Protein AF-A0A9N9ETW6-F1 (afdb_monomer_lite)

Radius of gyration: 14.2 Å; chains: 1; bounding box: 37×19×40 Å

Foldseek 3Di:
DDPLQVLLVPPQADQEDADADACLLVCLVSLLSNLLSYQAHAYYHYEYALPDDDPSQLVSLLSNQLSVLSNLVRYAEYEYESEEHQDLQSNVSCLSNLNHPYYYYYSYHHHCSVVVPDPPSVVVSPD

pLDDT: mean 85.02, std 14.1, range [37.16, 98.19]

Structure (mmCIF, N/CA/C/O backbone):
data_AF-A0A9N9ETW6-F1
#
_entry.id   AF-A0A9N9ETW6-F1
#
loop_
_atom_site.group_PDB
_atom_site.id
_atom_site.type_symbol
_atom_site.label_atom_id
_atom_site.label_alt_id
_atom_site.label_comp_id
_atom_site.label_asym_id
_atom_site.label_entity_id
_atom_site.label_seq_id
_atom_site.pdbx_PDB_ins_code
_atom_site.Cartn_x
_atom_site.Cartn_y
_atom_site.Cartn_z
_atom_site.occupancy
_atom_site.B_iso_or_equiv
_atom_site.auth_seq_id
_atom_site.auth_comp_id
_atom_site.auth_asym_id
_atom_site.auth_atom_id
_atom_site.pdbx_PDB_model_num
ATOM 1 N N . MET A 1 1 ? -14.452 8.129 -18.098 1.00 56.50 1 MET A N 1
ATOM 2 C CA . MET A 1 1 ? -14.620 7.905 -16.651 1.00 56.50 1 MET A CA 1
ATOM 3 C C . MET A 1 1 ? -14.314 6.445 -16.387 1.00 56.50 1 MET A C 1
ATOM 5 O O . MET A 1 1 ? -14.976 5.597 -16.979 1.00 56.50 1 MET A O 1
ATOM 9 N N . SER A 1 2 ? -13.249 6.147 -15.647 1.00 80.25 2 SER A N 1
ATOM 10 C CA . SER A 1 2 ? -12.810 4.762 -15.434 1.00 80.25 2 SER A CA 1
ATOM 11 C C . SER A 1 2 ? -13.673 4.075 -14.367 1.00 80.25 2 SER A C 1
ATOM 13 O O . SER A 1 2 ? -14.281 4.732 -13.521 1.00 80.25 2 SER A O 1
ATOM 15 N N . VAL A 1 3 ? -13.731 2.739 -14.375 1.00 85.12 3 VAL A N 1
ATOM 16 C CA . VAL A 1 3 ? -14.406 1.975 -13.307 1.00 85.12 3 VAL A CA 1
ATOM 17 C C . VAL A 1 3 ? -13.834 2.348 -11.932 1.00 85.12 3 VAL A C 1
ATOM 19 O O . VAL A 1 3 ? -14.586 2.500 -10.972 1.00 85.12 3 VAL A O 1
ATOM 22 N N . LEU A 1 4 ? -12.522 2.581 -11.852 1.00 84.56 4 LEU A N 1
ATOM 23 C CA . LEU A 1 4 ? -11.831 2.930 -10.613 1.00 84.56 4 LEU A CA 1
ATOM 24 C C . LEU A 1 4 ? -12.245 4.311 -10.070 1.00 84.56 4 LEU A C 1
ATOM 26 O O . LEU A 1 4 ? -12.435 4.454 -8.864 1.00 84.56 4 LEU A O 1
ATOM 30 N N . GLU A 1 5 ? -12.470 5.299 -10.943 1.00 86.12 5 GLU A N 1
ATOM 31 C CA . GLU A 1 5 ? -12.996 6.623 -10.557 1.00 86.12 5 GLU A CA 1
ATOM 32 C C . GLU A 1 5 ? -14.408 6.550 -9.968 1.00 86.12 5 GLU A C 1
ATOM 34 O O . GLU A 1 5 ? -14.769 7.344 -9.101 1.00 86.12 5 GLU A O 1
ATOM 39 N N . ASN A 1 6 ? -15.235 5.620 -10.444 1.00 90.19 6 ASN A N 1
ATOM 40 C CA . ASN A 1 6 ? -16.570 5.423 -9.885 1.00 90.19 6 ASN A CA 1
ATOM 41 C C . ASN A 1 6 ? -16.496 4.713 -8.532 1.00 90.19 6 ASN A C 1
ATOM 43 O O . ASN A 1 6 ? -17.176 5.114 -7.585 1.00 90.19 6 ASN A O 1
ATOM 47 N N . LEU A 1 7 ? -15.633 3.700 -8.417 1.00 90.06 7 LEU A N 1
ATOM 48 C CA . LEU A 1 7 ? -15.411 2.998 -7.156 1.00 90.06 7 LEU A CA 1
ATOM 49 C C . LEU A 1 7 ? -14.892 3.945 -6.070 1.00 90.06 7 LEU A C 1
ATOM 51 O O . LEU A 1 7 ? -15.394 3.890 -4.951 1.00 90.06 7 LEU A O 1
ATOM 55 N N . SER A 1 8 ? -13.974 4.864 -6.387 1.00 89.44 8 SER A N 1
ATOM 56 C CA . SER A 1 8 ? -13.441 5.811 -5.396 1.00 89.44 8 SER A CA 1
ATOM 57 C C . SER A 1 8 ? -14.500 6.754 -4.817 1.00 89.44 8 SER A C 1
ATOM 59 O O . SER A 1 8 ? -14.371 7.190 -3.674 1.00 89.44 8 SER A O 1
ATOM 61 N N . LYS A 1 9 ? -15.572 7.041 -5.565 1.00 89.69 9 LYS A N 1
ATOM 62 C CA . LYS A 1 9 ? -16.687 7.894 -5.120 1.00 89.69 9 LYS A CA 1
ATOM 63 C C . LYS A 1 9 ? -17.738 7.125 -4.318 1.00 89.69 9 LYS A C 1
ATOM 65 O O . LYS A 1 9 ? -18.311 7.666 -3.369 1.00 89.69 9 LYS A O 1
ATOM 70 N N . LEU A 1 10 ? -18.021 5.885 -4.717 1.00 92.25 10 LEU A N 1
ATOM 71 C CA . LEU A 1 10 ? -19.122 5.083 -4.174 1.00 92.25 10 LEU A CA 1
ATOM 72 C C . LEU A 1 10 ? -18.696 4.231 -2.974 1.00 92.25 10 LEU A C 1
ATOM 74 O O . LEU A 1 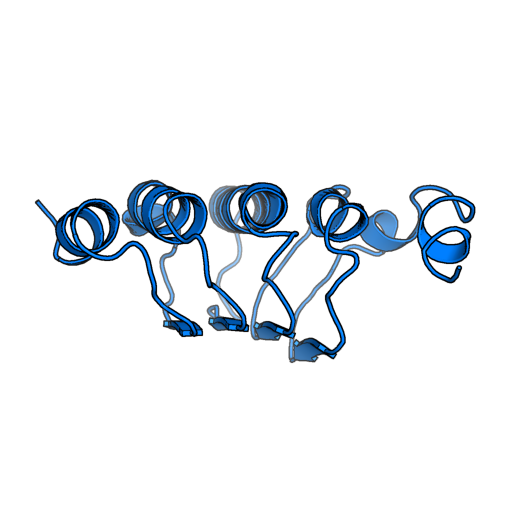10 ? -19.445 4.083 -2.006 1.00 92.25 10 LEU A O 1
ATOM 78 N N . CYS A 1 11 ? -17.492 3.668 -3.020 1.00 93.25 11 CYS A N 1
ATOM 79 C CA . CYS A 1 11 ? -16.997 2.749 -2.011 1.00 93.25 11 CYS A CA 1
ATOM 80 C C . CYS A 1 11 ? -16.256 3.523 -0.916 1.00 93.25 11 CYS A C 1
ATOM 82 O O . CYS A 1 11 ? -15.214 4.110 -1.174 1.00 93.25 11 CYS A O 1
ATOM 84 N N . LYS A 1 12 ? -16.780 3.503 0.316 1.00 93.44 12 LYS A N 1
ATOM 85 C CA . LYS A 1 12 ? -16.181 4.200 1.480 1.00 93.44 12 LYS A CA 1
ATOM 86 C C . LYS A 1 12 ? -15.844 3.284 2.662 1.00 93.44 12 LYS A C 1
ATOM 88 O O . LYS A 1 12 ? -15.420 3.747 3.716 1.00 93.44 12 LYS A O 1
ATOM 93 N N . LYS A 1 13 ? -16.147 1.989 2.534 1.00 95.44 13 LYS A N 1
ATOM 94 C CA . LYS A 1 13 ? -16.104 0.990 3.619 1.00 95.44 13 LYS A CA 1
ATOM 95 C C . LYS A 1 13 ? -15.430 -0.316 3.186 1.00 95.44 13 LYS A C 1
ATOM 97 O O . LYS A 1 13 ? -15.724 -1.366 3.758 1.00 95.44 13 LYS A O 1
ATOM 102 N N . LEU A 1 14 ? -14.589 -0.278 2.154 1.00 96.25 14 LEU A N 1
ATOM 103 C CA . LEU A 1 14 ? -13.833 -1.454 1.737 1.00 96.25 14 LEU A CA 1
ATOM 104 C C . LEU A 1 14 ? -12.874 -1.855 2.856 1.00 96.25 14 LEU A C 1
ATOM 106 O O . LEU A 1 14 ? -12.210 -1.002 3.439 1.00 96.25 14 LEU A O 1
ATOM 110 N N . ARG A 1 15 ? -12.818 -3.158 3.147 1.00 97.56 15 ARG A N 1
ATOM 111 C CA . ARG A 1 15 ? -11.856 -3.735 4.098 1.00 97.56 15 ARG A CA 1
ATOM 112 C C . ARG A 1 15 ? -10.549 -4.140 3.443 1.00 97.56 15 ARG A C 1
ATOM 114 O O . ARG A 1 15 ? -9.508 -4.080 4.084 1.00 97.56 15 ARG A O 1
ATOM 121 N N . THR A 1 16 ? -10.612 -4.539 2.181 1.00 97.50 16 THR A N 1
ATOM 122 C CA . THR A 1 16 ? -9.455 -4.986 1.417 1.00 97.50 16 THR A CA 1
ATOM 123 C C . THR A 1 16 ? -9.456 -4.278 0.080 1.00 97.50 16 THR A C 1
ATOM 125 O O . THR A 1 16 ? -10.464 -4.293 -0.627 1.00 97.50 16 THR A O 1
ATOM 128 N N . ILE A 1 17 ? -8.320 -3.683 -0.259 1.00 95.56 17 ILE A N 1
ATOM 129 C CA . ILE A 1 17 ? -8.014 -3.210 -1.600 1.00 95.56 17 ILE A CA 1
ATOM 130 C C . ILE A 1 17 ? -6.795 -3.995 -2.058 1.00 95.56 17 ILE A C 1
ATOM 132 O O . ILE A 1 17 ? -5.736 -3.943 -1.435 1.00 95.56 17 ILE A O 1
ATOM 136 N N . GLN A 1 18 ? -6.971 -4.737 -3.144 1.00 94.12 18 GLN A N 1
ATOM 137 C CA . GLN A 1 18 ? -5.895 -5.443 -3.811 1.00 94.12 18 GLN A CA 1
ATOM 138 C C . GLN A 1 18 ? -5.798 -4.933 -5.235 1.00 94.12 18 GLN A C 1
ATOM 140 O O . GLN A 1 18 ? -6.795 -4.889 -5.956 1.00 94.12 18 GLN A O 1
ATOM 145 N N . ILE A 1 19 ? -4.589 -4.559 -5.625 1.00 86.94 19 ILE A N 1
ATOM 146 C CA . ILE A 1 19 ? -4.322 -3.978 -6.929 1.00 86.94 19 ILE A CA 1
ATOM 147 C C . ILE A 1 19 ? -3.185 -4.771 -7.543 1.00 86.94 19 ILE A C 1
ATOM 149 O O . ILE A 1 19 ? -2.155 -4.992 -6.912 1.00 86.94 19 ILE A O 1
ATOM 153 N N . ARG A 1 20 ? -3.425 -5.247 -8.762 1.00 87.12 20 ARG A N 1
ATOM 154 C CA . ARG A 1 20 ? -2.444 -5.947 -9.581 1.00 87.12 20 ARG A CA 1
ATOM 155 C C . ARG A 1 20 ? -2.386 -5.250 -10.922 1.00 87.12 20 ARG A C 1
ATOM 157 O O . ARG A 1 20 ? -3.439 -5.059 -11.534 1.00 87.12 20 ARG A O 1
ATOM 164 N N . GLY A 1 21 ? -1.200 -4.881 -11.372 1.00 74.69 21 GLY A N 1
ATOM 165 C CA . GLY A 1 21 ? -1.060 -4.359 -12.718 1.00 74.69 21 GLY A CA 1
ATOM 166 C C . GLY A 1 21 ? 0.275 -3.701 -12.995 1.00 74.69 21 GLY A C 1
ATOM 167 O O . GLY A 1 21 ? 1.033 -3.343 -12.099 1.00 74.69 21 GLY A O 1
ATOM 168 N N . ASP A 1 22 ? 0.501 -3.509 -14.286 1.00 68.94 22 ASP A N 1
ATOM 169 C CA . ASP A 1 22 ? 1.822 -3.194 -14.822 1.00 68.94 22 ASP A CA 1
ATOM 170 C C . ASP A 1 22 ? 2.004 -1.689 -15.072 1.00 68.94 22 ASP A C 1
ATOM 172 O O . ASP A 1 22 ? 3.110 -1.227 -15.337 1.00 68.94 22 ASP A O 1
ATOM 176 N N . ASN A 1 23 ? 0.913 -0.917 -15.010 1.00 74.00 23 ASN A N 1
ATOM 177 C CA . ASN A 1 23 ? 0.885 0.510 -15.323 1.00 74.00 23 ASN A CA 1
ATOM 178 C C . ASN A 1 23 ? 0.082 1.287 -14.272 1.00 74.00 23 ASN A C 1
ATOM 180 O O . ASN A 1 23 ? -1.071 1.668 -14.493 1.00 74.00 23 ASN A O 1
ATOM 184 N N . PHE A 1 24 ? 0.697 1.509 -13.109 1.00 82.56 24 PHE A N 1
ATOM 185 C CA . PHE A 1 24 ? 0.087 2.308 -12.049 1.00 82.56 24 PHE A CA 1
ATOM 186 C C . PHE A 1 24 ? -0.073 3.783 -12.430 1.00 82.56 24 PHE A C 1
ATOM 188 O O . PHE A 1 24 ? -0.993 4.422 -11.926 1.00 82.56 24 PHE A O 1
ATOM 195 N N . ASP A 1 25 ? 0.754 4.318 -13.335 1.00 82.94 25 ASP A N 1
ATOM 196 C CA . ASP A 1 25 ? 0.717 5.735 -13.725 1.00 82.94 25 ASP A CA 1
ATOM 197 C C . ASP A 1 25 ? -0.668 6.128 -14.261 1.00 82.94 25 ASP A C 1
ATOM 199 O O . ASP A 1 25 ? -1.235 7.149 -13.873 1.00 82.94 25 ASP A O 1
ATOM 203 N N . ALA A 1 26 ? -1.272 5.266 -15.087 1.00 82.25 26 ALA A N 1
ATOM 204 C CA . ALA A 1 26 ? -2.593 5.505 -15.667 1.00 82.25 26 ALA A CA 1
ATOM 205 C C . ALA A 1 26 ? -3.738 5.518 -14.635 1.00 82.25 26 ALA A C 1
ATOM 207 O O . ALA A 1 26 ? -4.806 6.071 -14.900 1.00 82.25 26 ALA A O 1
ATOM 208 N N . ILE A 1 27 ? -3.542 4.894 -13.470 1.00 84.38 27 ILE A N 1
ATOM 209 C CA . ILE A 1 27 ? -4.585 4.708 -12.451 1.00 84.38 27 ILE A CA 1
ATOM 210 C C . ILE A 1 27 ? -4.269 5.390 -11.118 1.00 84.38 27 ILE A C 1
ATOM 212 O O . ILE A 1 27 ? -5.119 5.386 -10.226 1.00 84.38 27 ILE A O 1
ATOM 216 N N . GLN A 1 28 ? -3.105 6.028 -10.992 1.00 88.38 28 GLN A N 1
ATOM 217 C CA . GLN A 1 28 ? -2.575 6.616 -9.762 1.00 88.38 28 GLN A CA 1
ATOM 218 C C . GLN A 1 28 ? -3.604 7.478 -9.022 1.00 88.38 28 GLN A C 1
ATOM 220 O O . GLN A 1 28 ? -3.928 7.203 -7.871 1.00 88.38 28 GLN A O 1
ATOM 225 N N . GLN A 1 29 ? -4.164 8.495 -9.683 1.00 90.69 29 GLN A N 1
ATOM 226 C CA . GLN A 1 29 ? -5.100 9.434 -9.046 1.00 90.69 29 GLN A CA 1
ATOM 227 C C . GLN A 1 29 ? -6.385 8.751 -8.571 1.00 90.69 29 GLN A C 1
ATOM 229 O O . GLN A 1 29 ? -6.916 9.046 -7.498 1.00 90.69 29 GLN A O 1
ATOM 234 N N . SER A 1 30 ? -6.871 7.794 -9.360 1.00 90.44 30 SER A N 1
ATOM 235 C CA . SER A 1 30 ? -8.060 7.018 -9.019 1.00 90.44 30 SER A CA 1
ATOM 236 C C . SER A 1 30 ? -7.797 6.070 -7.847 1.00 90.44 30 SER A C 1
ATOM 238 O O . SER A 1 30 ? -8.655 5.928 -6.979 1.00 90.44 30 SER A O 1
ATOM 240 N N . MET A 1 31 ? -6.607 5.466 -7.789 1.00 90.44 31 MET A N 1
ATOM 241 C CA . MET A 1 31 ? -6.169 4.617 -6.680 1.00 90.44 31 MET A CA 1
ATOM 242 C C . MET A 1 31 ? -5.998 5.400 -5.384 1.00 90.44 31 MET A C 1
ATOM 244 O O . MET A 1 31 ? -6.536 4.985 -4.362 1.00 90.44 31 MET A O 1
ATOM 248 N N . ILE A 1 32 ? -5.299 6.535 -5.436 1.00 93.44 32 ILE A N 1
ATOM 249 C CA . ILE A 1 32 ? -5.118 7.437 -4.293 1.00 93.44 32 ILE A CA 1
ATOM 250 C C . ILE A 1 32 ? -6.487 7.838 -3.745 1.00 93.44 32 ILE A C 1
ATOM 252 O O . ILE A 1 32 ? -6.768 7.630 -2.568 1.00 93.44 32 ILE A O 1
ATOM 256 N N . SER A 1 33 ? -7.387 8.297 -4.620 1.00 94.06 33 SER A N 1
ATOM 257 C CA . SER A 1 33 ? -8.753 8.664 -4.228 1.00 94.06 33 SER A CA 1
ATOM 258 C C . SER A 1 33 ? -9.515 7.490 -3.607 1.00 94.06 33 SER A C 1
ATOM 260 O O . SER A 1 33 ? -10.252 7.669 -2.638 1.00 94.06 33 SER A O 1
ATOM 262 N N . LEU A 1 34 ? -9.362 6.281 -4.160 1.00 94.25 34 LEU A N 1
ATOM 263 C CA . LEU A 1 34 ? -10.009 5.089 -3.624 1.00 94.25 34 LEU A CA 1
ATOM 264 C C . LEU A 1 34 ? -9.488 4.768 -2.223 1.00 94.25 34 LEU A C 1
ATOM 266 O O . LEU A 1 34 ? -10.310 4.546 -1.345 1.00 94.25 34 LEU A O 1
ATOM 270 N N . ILE A 1 35 ? -8.174 4.763 -1.994 1.00 95.12 35 ILE A N 1
ATOM 271 C CA . ILE A 1 35 ? -7.581 4.467 -0.680 1.00 95.12 35 ILE A CA 1
ATOM 272 C C . ILE A 1 35 ? -7.988 5.539 0.336 1.00 95.12 35 ILE A C 1
ATOM 274 O O . ILE A 1 35 ? -8.553 5.198 1.373 1.00 95.12 35 ILE A O 1
ATOM 278 N N . HIS A 1 36 ? -7.793 6.816 -0.002 1.00 94.38 36 HIS A N 1
ATOM 279 C CA . HIS A 1 36 ? -8.092 7.965 0.857 1.00 94.38 36 HIS A CA 1
ATOM 280 C C . HIS A 1 36 ? -9.536 7.961 1.383 1.00 94.38 36 HIS A C 1
ATOM 282 O O . HIS A 1 36 ? -9.795 8.260 2.545 1.00 94.38 36 HIS A O 1
ATOM 288 N N . ASN A 1 37 ? -10.502 7.573 0.546 1.00 94.50 37 ASN A N 1
ATOM 289 C CA . ASN A 1 37 ? -11.919 7.600 0.912 1.00 94.50 37 ASN A CA 1
ATOM 290 C C . ASN A 1 37 ? -12.372 6.430 1.807 1.00 94.50 37 ASN A C 1
ATOM 292 O O . ASN A 1 37 ? -13.565 6.337 2.126 1.00 94.50 37 ASN A O 1
ATOM 296 N N . GLN A 1 38 ? -11.478 5.518 2.207 1.00 94.88 38 GLN A N 1
ATOM 297 C CA . GLN A 1 38 ? -11.847 4.385 3.054 1.00 94.88 38 GLN A CA 1
ATOM 298 C C . GLN A 1 38 ? -11.728 4.710 4.542 1.00 94.88 38 GLN A C 1
ATOM 300 O O . GLN A 1 38 ? -10.676 5.082 5.037 1.00 94.88 38 GLN A O 1
ATOM 305 N N . ASN A 1 39 ? -12.787 4.440 5.307 1.00 92.50 39 ASN A N 1
ATOM 306 C CA . ASN A 1 39 ? -12.751 4.568 6.771 1.00 92.50 39 ASN A CA 1
ATOM 307 C C . ASN A 1 39 ? -12.536 3.239 7.517 1.00 92.50 39 ASN A C 1
ATOM 309 O O . ASN A 1 39 ? -12.483 3.229 8.746 1.00 92.50 39 ASN A O 1
ATOM 313 N N . ARG A 1 40 ? -12.469 2.118 6.788 1.00 95.69 40 ARG A N 1
ATOM 314 C CA . ARG A 1 40 ? -12.415 0.746 7.324 1.00 95.69 40 ARG A CA 1
ATOM 315 C C . ARG A 1 40 ? -11.406 -0.139 6.588 1.00 95.69 40 ARG A C 1
ATOM 317 O O . ARG A 1 40 ? -11.539 -1.360 6.640 1.00 95.69 40 ARG A O 1
ATOM 324 N N . LEU A 1 41 ? -10.449 0.455 5.877 1.00 97.50 41 LEU A N 1
ATOM 325 C CA . LEU A 1 41 ? -9.468 -0.311 5.118 1.00 97.50 41 LEU A CA 1
ATOM 326 C C . LEU A 1 41 ? -8.512 -1.010 6.079 1.00 97.50 41 LEU A C 1
ATOM 328 O O . LEU A 1 41 ? -7.767 -0.346 6.788 1.00 97.50 41 LEU A O 1
ATOM 332 N N . GLU A 1 42 ? -8.549 -2.338 6.095 1.00 98.19 42 GLU A N 1
ATOM 333 C CA . GLU A 1 42 ? -7.706 -3.180 6.945 1.00 98.19 42 GLU A CA 1
ATOM 334 C C . GLU A 1 42 ? -6.522 -3.757 6.166 1.00 98.19 42 GLU A C 1
ATOM 336 O O . GLU A 1 42 ? -5.448 -3.926 6.736 1.00 98.19 42 GLU A O 1
ATOM 341 N N . ASN A 1 43 ? -6.700 -4.035 4.871 1.00 98.12 43 ASN A N 1
ATOM 342 C CA . ASN A 1 43 ? -5.694 -4.681 4.035 1.00 98.12 43 ASN A CA 1
ATOM 343 C C . ASN A 1 43 ? -5.471 -3.881 2.750 1.00 98.12 43 ASN A C 1
ATOM 345 O O . ASN A 1 43 ? -6.396 -3.728 1.946 1.00 98.12 43 ASN A O 1
ATOM 349 N N . LEU A 1 44 ? -4.238 -3.428 2.536 1.00 96.62 44 LEU A N 1
ATOM 350 C CA . LEU A 1 44 ? -3.787 -2.880 1.262 1.00 96.62 44 LEU A CA 1
ATOM 351 C C . LEU A 1 44 ? -2.730 -3.807 0.671 1.00 96.62 44 LEU A C 1
ATOM 353 O O . LEU A 1 44 ? -1.734 -4.118 1.322 1.00 96.62 44 LEU A O 1
ATOM 357 N N . ILE A 1 45 ? -2.972 -4.261 -0.554 1.00 95.81 45 ILE A N 1
ATOM 358 C CA . ILE A 1 45 ? -2.086 -5.185 -1.253 1.00 95.81 45 ILE A CA 1
ATOM 359 C C . ILE A 1 45 ? -1.793 -4.632 -2.646 1.00 95.81 45 ILE A C 1
ATOM 361 O O . ILE A 1 45 ? -2.718 -4.403 -3.429 1.00 95.81 45 ILE A O 1
ATOM 365 N N . ILE A 1 46 ? -0.516 -4.422 -2.952 1.00 92.31 46 ILE A N 1
ATOM 366 C CA . ILE A 1 46 ? -0.047 -3.850 -4.215 1.00 92.31 46 ILE A CA 1
ATOM 367 C C . ILE A 1 46 ? 0.921 -4.842 -4.857 1.00 92.31 46 ILE A C 1
ATOM 369 O O . ILE A 1 46 ? 2.017 -5.055 -4.347 1.00 92.31 46 ILE A O 1
ATOM 373 N N . PHE A 1 47 ? 0.511 -5.432 -5.978 1.00 91.69 47 PHE A N 1
ATOM 374 C CA . PHE A 1 47 ? 1.376 -6.241 -6.835 1.00 91.69 47 PHE A CA 1
ATOM 375 C C . PHE A 1 47 ? 1.720 -5.435 -8.078 1.00 91.69 47 PHE A C 1
ATOM 377 O O . PHE A 1 47 ? 0.836 -5.141 -8.892 1.00 91.69 47 PHE A O 1
ATOM 384 N N . GLY A 1 48 ? 2.985 -5.058 -8.188 1.00 87.38 48 GLY A N 1
ATOM 385 C CA . GLY A 1 48 ? 3.509 -4.389 -9.360 1.00 87.38 48 GLY A CA 1
ATOM 386 C C . GLY A 1 48 ? 3.930 -5.350 -10.456 1.00 87.38 48 GLY A C 1
ATOM 387 O O . GLY A 1 48 ? 3.544 -6.518 -10.492 1.00 87.38 48 GLY A O 1
ATOM 388 N N . ASN A 1 49 ? 4.743 -4.817 -11.359 1.00 81.19 49 ASN A N 1
ATOM 389 C CA . ASN A 1 49 ? 5.437 -5.591 -12.367 1.00 81.19 49 ASN A CA 1
ATOM 390 C C . ASN A 1 49 ? 6.934 -5.492 -12.066 1.00 81.19 49 ASN A C 1
ATOM 392 O O . ASN A 1 49 ? 7.527 -4.426 -12.228 1.00 81.19 49 ASN A O 1
ATOM 396 N N . GLY A 1 50 ? 7.545 -6.609 -11.668 1.00 68.75 50 GLY A N 1
ATOM 397 C CA . GLY A 1 50 ? 8.958 -6.712 -11.280 1.00 68.75 50 GLY A CA 1
ATOM 398 C C . GLY A 1 50 ? 9.958 -6.429 -12.410 1.00 68.75 50 GLY A C 1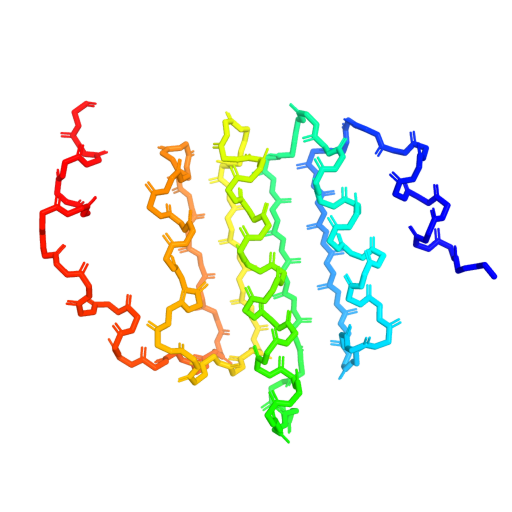
ATOM 399 O O . GLY A 1 50 ? 11.158 -6.619 -12.233 1.00 68.75 50 GLY A O 1
ATOM 400 N N . VAL A 1 51 ? 9.481 -5.984 -13.574 1.00 68.56 51 VAL A N 1
ATOM 401 C CA . VAL A 1 51 ? 10.279 -5.549 -14.728 1.00 68.56 51 VAL A CA 1
ATOM 402 C C . VAL A 1 51 ? 10.052 -4.061 -15.051 1.00 68.56 51 VAL A C 1
ATOM 404 O O . VAL A 1 51 ? 10.787 -3.480 -15.849 1.00 68.56 51 VAL A O 1
ATOM 407 N N . ALA A 1 52 ? 9.058 -3.408 -14.438 1.00 67.69 52 ALA A N 1
ATOM 408 C CA . ALA A 1 52 ? 8.776 -1.994 -14.657 1.00 67.69 52 ALA A CA 1
ATOM 409 C C . ALA A 1 52 ? 9.857 -1.124 -13.995 1.00 67.69 52 ALA A C 1
ATOM 411 O O . ALA A 1 52 ? 9.977 -1.062 -12.773 1.00 67.69 52 ALA A O 1
ATOM 412 N N . ILE A 1 53 ? 10.657 -0.444 -14.821 1.00 63.12 53 ILE A N 1
ATOM 413 C CA . ILE A 1 53 ? 11.770 0.403 -14.380 1.00 63.12 53 ILE A CA 1
ATOM 414 C C . ILE A 1 53 ? 11.591 1.800 -14.984 1.00 63.12 53 ILE A C 1
ATOM 416 O O . ILE A 1 53 ? 11.601 1.966 -16.200 1.00 63.12 53 ILE A O 1
ATOM 420 N N . GLY A 1 54 ? 11.464 2.827 -14.139 1.00 68.75 54 GLY A N 1
ATOM 421 C CA . GLY A 1 54 ? 11.393 4.226 -14.583 1.00 68.75 54 GLY A CA 1
ATOM 422 C C . GLY A 1 54 ? 11.080 5.191 -13.440 1.00 68.75 54 GLY A C 1
ATOM 423 O O . GLY A 1 54 ? 10.481 4.791 -12.452 1.00 68.75 54 GLY A O 1
ATOM 424 N N . SER A 1 55 ? 11.494 6.457 -13.550 1.00 64.81 55 SER A N 1
ATOM 425 C CA . SER A 1 55 ? 11.279 7.469 -12.497 1.00 64.81 55 SER A CA 1
ATOM 426 C C . SER A 1 55 ? 9.799 7.733 -12.201 1.00 64.81 55 SER A C 1
ATOM 428 O O . SER A 1 55 ? 9.445 8.045 -11.066 1.00 64.81 55 SER A O 1
ATOM 430 N N . ASN A 1 56 ? 8.935 7.594 -13.209 1.00 80.38 56 ASN A N 1
ATOM 431 C CA . ASN A 1 56 ? 7.494 7.793 -13.056 1.00 80.38 56 ASN A CA 1
ATOM 432 C C . ASN A 1 56 ? 6.863 6.676 -12.221 1.00 80.38 56 ASN A C 1
ATOM 434 O O . ASN A 1 56 ? 6.116 6.975 -11.298 1.00 80.38 56 ASN A O 1
ATOM 438 N N . TYR A 1 57 ? 7.255 5.422 -12.468 1.00 83.12 57 TYR A N 1
ATOM 439 C CA . TYR A 1 57 ? 6.783 4.267 -11.706 1.00 83.12 57 TYR A CA 1
ATOM 440 C C . TYR A 1 57 ? 7.110 4.404 -10.213 1.00 83.12 57 TYR A C 1
ATOM 442 O O . TYR A 1 57 ? 6.215 4.314 -9.375 1.00 83.12 57 TYR A O 1
ATOM 450 N N . ASP A 1 58 ? 8.368 4.707 -9.880 1.00 82.06 58 ASP A N 1
ATOM 451 C CA . ASP A 1 58 ? 8.802 4.924 -8.495 1.00 82.06 58 ASP A CA 1
ATOM 452 C C . ASP A 1 58 ? 8.013 6.052 -7.821 1.00 82.06 58 ASP A C 1
ATOM 454 O O . ASP A 1 58 ? 7.509 5.882 -6.713 1.00 82.06 58 ASP A O 1
ATOM 458 N N . THR A 1 59 ? 7.852 7.183 -8.516 1.00 86.44 59 THR A N 1
ATOM 459 C CA . THR A 1 59 ? 7.073 8.327 -8.016 1.00 86.44 59 THR A CA 1
ATOM 460 C C . THR A 1 59 ? 5.614 7.940 -7.777 1.00 86.44 59 THR A C 1
ATOM 462 O O . THR A 1 59 ? 5.007 8.325 -6.776 1.00 86.44 59 THR A O 1
ATOM 465 N N . THR A 1 60 ? 5.034 7.156 -8.683 1.00 88.31 60 THR A N 1
ATOM 466 C CA . THR A 1 60 ? 3.661 6.678 -8.571 1.00 88.31 60 THR A CA 1
ATOM 467 C C . THR A 1 60 ? 3.475 5.800 -7.347 1.00 88.31 60 THR A C 1
ATOM 469 O O . THR A 1 60 ? 2.545 6.035 -6.573 1.00 88.31 60 THR A O 1
ATOM 472 N N . ILE A 1 61 ? 4.379 4.847 -7.129 1.00 88.12 61 ILE A N 1
ATOM 473 C CA . ILE A 1 61 ? 4.374 3.990 -5.945 1.00 88.12 61 ILE A CA 1
ATOM 474 C C . ILE A 1 61 ? 4.539 4.817 -4.670 1.00 88.12 61 ILE A C 1
ATOM 476 O O . ILE A 1 61 ? 3.723 4.666 -3.762 1.00 88.12 61 ILE A O 1
ATOM 480 N N . SER A 1 62 ? 5.516 5.729 -4.608 1.00 88.62 62 SER A N 1
ATOM 481 C CA . SER A 1 62 ? 5.698 6.625 -3.457 1.00 88.62 62 SER A CA 1
ATOM 482 C C . SER A 1 62 ? 4.427 7.411 -3.134 1.00 88.62 62 SER A C 1
ATOM 484 O O . SER A 1 62 ? 4.042 7.507 -1.972 1.00 88.62 62 SER A O 1
ATOM 486 N N . ASN A 1 63 ? 3.726 7.929 -4.145 1.00 90.88 63 ASN A N 1
ATOM 487 C CA . ASN A 1 63 ? 2.479 8.674 -3.946 1.00 90.88 63 ASN A CA 1
ATOM 488 C C . ASN A 1 63 ? 1.315 7.785 -3.479 1.00 90.88 63 ASN A C 1
ATOM 490 O O . ASN A 1 63 ? 0.475 8.213 -2.688 1.00 90.88 63 ASN A O 1
ATOM 494 N N . ILE A 1 64 ? 1.246 6.537 -3.947 1.00 90.69 64 ILE A N 1
ATOM 495 C CA . ILE A 1 64 ? 0.262 5.571 -3.442 1.00 90.69 64 ILE A CA 1
ATOM 496 C C . ILE A 1 64 ? 0.562 5.252 -1.974 1.00 90.69 64 ILE A C 1
ATOM 498 O O . ILE A 1 64 ? -0.348 5.233 -1.145 1.00 90.69 64 ILE A O 1
ATOM 502 N N . LEU A 1 65 ? 1.835 5.044 -1.636 1.00 91.06 65 LEU A N 1
ATOM 503 C CA . LEU A 1 65 ? 2.255 4.724 -0.278 1.00 91.06 65 LEU A CA 1
ATOM 504 C C . LEU A 1 65 ? 2.129 5.901 0.675 1.00 91.06 65 LEU A C 1
ATOM 506 O O . LEU A 1 65 ? 1.755 5.690 1.820 1.00 91.06 65 LEU A O 1
ATOM 510 N N . SER A 1 66 ? 2.340 7.137 0.232 1.00 91.44 66 SER A N 1
ATOM 511 C CA . SER A 1 66 ? 2.116 8.302 1.090 1.00 91.44 66 SER A CA 1
ATOM 512 C C . SER A 1 66 ? 0.654 8.420 1.535 1.00 91.44 66 SER A C 1
ATOM 514 O O . SER A 1 66 ? 0.389 8.845 2.656 1.00 91.44 66 SER A O 1
ATOM 516 N N . THR A 1 6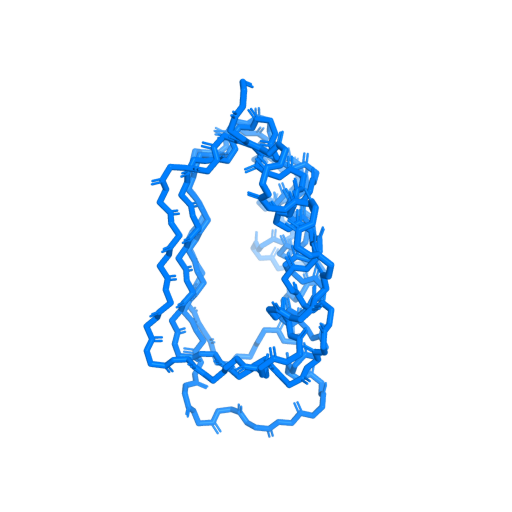7 ? -0.289 7.940 0.716 1.00 93.12 67 THR A N 1
ATOM 517 C CA . THR A 1 67 ? -1.734 7.951 1.006 1.00 93.12 67 THR A CA 1
ATOM 518 C C . THR A 1 67 ? -2.118 6.989 2.141 1.00 93.12 67 THR A C 1
ATOM 520 O O . THR A 1 67 ? -3.174 7.140 2.753 1.00 93.12 67 THR A O 1
ATOM 523 N N . VAL A 1 68 ? -1.274 6.010 2.498 1.00 93.38 68 VAL A N 1
ATOM 524 C CA . VAL A 1 68 ? -1.599 5.060 3.583 1.00 93.38 68 VAL A CA 1
ATOM 525 C C . VAL A 1 68 ? -1.741 5.738 4.946 1.00 93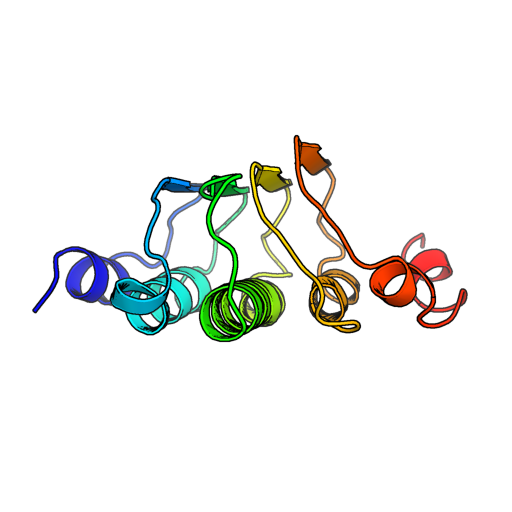.38 68 VAL A C 1
ATOM 527 O O . VAL A 1 68 ? -2.453 5.224 5.806 1.00 93.38 68 VAL A O 1
ATOM 530 N N . GLN A 1 69 ? -1.128 6.913 5.132 1.00 93.19 69 GLN A N 1
ATOM 531 C CA . GLN A 1 69 ? -1.285 7.702 6.354 1.00 93.19 69 GLN A CA 1
ATOM 532 C C . GLN A 1 69 ? -2.749 8.112 6.595 1.00 93.19 69 GLN A C 1
ATOM 534 O O . GLN A 1 69 ? -3.176 8.197 7.743 1.00 93.19 69 GLN A O 1
ATOM 539 N N . ASP A 1 70 ? -3.536 8.292 5.529 1.00 93.56 70 ASP A N 1
ATOM 540 C CA . ASP A 1 70 ? -4.938 8.724 5.606 1.00 93.56 70 ASP A CA 1
ATOM 541 C C . ASP A 1 70 ? -5.857 7.606 6.125 1.00 93.56 70 ASP A C 1
ATOM 543 O O . ASP A 1 70 ? -6.956 7.853 6.619 1.00 93.56 70 ASP A O 1
ATOM 547 N N . VAL A 1 71 ? -5.387 6.360 6.035 1.00 95.31 71 VAL A N 1
ATOM 548 C CA . VAL A 1 71 ? -6.077 5.145 6.493 1.00 95.31 71 VAL A CA 1
ATOM 549 C C . VAL A 1 71 ? -5.333 4.449 7.634 1.00 95.31 71 VAL A C 1
ATOM 551 O O . VAL A 1 71 ? -5.662 3.320 8.006 1.00 95.31 71 VAL A O 1
ATOM 554 N N . ALA A 1 72 ? -4.339 5.122 8.220 1.00 93.31 72 ALA A N 1
ATOM 555 C CA . ALA A 1 72 ? -3.464 4.586 9.258 1.00 93.31 72 ALA A CA 1
ATOM 556 C C . ALA A 1 72 ? -4.226 4.052 10.480 1.00 93.31 72 ALA A C 1
ATOM 558 O O . ALA A 1 72 ? -3.800 3.085 11.114 1.00 93.31 72 ALA A O 1
ATOM 559 N N . HIS A 1 73 ? -5.373 4.656 10.805 1.00 94.38 73 HIS A N 1
ATOM 560 C CA . HIS A 1 73 ? -6.215 4.253 11.932 1.00 94.38 73 HIS A CA 1
ATOM 561 C C . HIS A 1 73 ? -6.894 2.896 11.726 1.00 94.38 73 HIS A C 1
ATOM 563 O O . HIS A 1 73 ? -7.272 2.266 12.711 1.00 94.38 73 HIS A O 1
ATOM 569 N N . SER A 1 74 ? -7.075 2.428 10.488 1.00 96.25 74 SER A N 1
ATOM 570 C CA . SER A 1 74 ? -7.731 1.143 10.205 1.00 96.25 74 SER A CA 1
ATOM 571 C C . SER A 1 74 ? -6.804 0.097 9.595 1.00 96.25 74 SER A C 1
ATOM 573 O O . SER A 1 74 ? -7.123 -1.091 9.675 1.00 96.25 74 SER A O 1
ATOM 575 N N . LEU A 1 75 ? -5.681 0.510 9.004 1.00 97.31 75 LEU A N 1
ATOM 576 C CA . LEU A 1 75 ? -4.789 -0.376 8.264 1.00 97.31 75 LEU A CA 1
ATOM 577 C C . LEU A 1 75 ? -4.069 -1.361 9.198 1.00 97.31 75 LEU A C 1
ATOM 579 O O . LEU A 1 75 ? -3.364 -0.962 10.120 1.00 97.31 75 LEU A O 1
ATOM 583 N N . LYS A 1 76 ? -4.238 -2.660 8.931 1.00 97.69 76 LYS A N 1
ATOM 584 C CA . LYS A 1 76 ? -3.656 -3.775 9.699 1.00 97.69 76 LYS A CA 1
ATOM 585 C C . LYS A 1 76 ? -2.599 -4.541 8.917 1.00 97.69 76 LYS A C 1
ATOM 587 O O . LYS A 1 76 ? -1.663 -5.067 9.520 1.00 97.69 76 LYS A O 1
ATOM 592 N N . LYS A 1 77 ? -2.762 -4.630 7.597 1.00 97.81 77 LYS A N 1
ATOM 593 C CA . LYS A 1 77 ? -1.861 -5.338 6.692 1.00 97.81 77 LYS A CA 1
ATOM 594 C C . LYS A 1 77 ? -1.498 -4.454 5.505 1.00 97.81 77 LYS A C 1
ATOM 596 O O . LYS A 1 77 ? -2.387 -3.960 4.809 1.00 97.81 77 LYS A O 1
ATOM 601 N N . LEU A 1 78 ? -0.198 -4.341 5.250 1.00 96.31 78 LEU A N 1
ATOM 602 C CA . LEU A 1 78 ? 0.353 -3.828 4.003 1.00 96.31 78 LEU A CA 1
ATOM 603 C C . LEU A 1 78 ? 1.229 -4.904 3.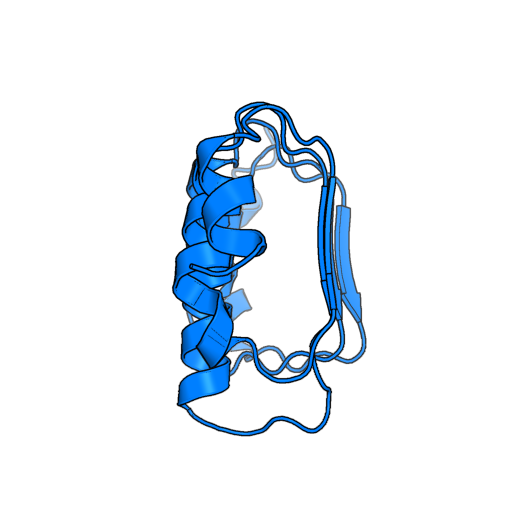364 1.00 96.31 78 LEU A C 1
ATOM 605 O O . LEU A 1 78 ? 2.151 -5.422 3.994 1.00 96.31 78 LEU A O 1
ATOM 609 N N . GLU A 1 79 ? 0.933 -5.232 2.115 1.00 96.00 79 GLU A N 1
ATOM 610 C CA . GLU A 1 79 ? 1.723 -6.159 1.311 1.00 96.00 79 GLU A CA 1
ATOM 611 C C . GLU A 1 79 ? 2.090 -5.493 -0.011 1.00 96.00 79 GLU A C 1
ATOM 613 O O . GLU A 1 79 ? 1.224 -4.969 -0.715 1.00 96.00 79 GLU A O 1
ATOM 618 N N . ILE A 1 80 ? 3.382 -5.493 -0.316 1.00 92.69 80 ILE A N 1
ATOM 619 C CA . ILE A 1 80 ? 3.933 -4.953 -1.552 1.00 92.69 80 ILE A CA 1
ATOM 620 C C . ILE A 1 80 ? 4.768 -6.045 -2.198 1.00 92.69 80 ILE A C 1
ATOM 622 O O . ILE A 1 80 ? 5.681 -6.583 -1.572 1.00 92.69 80 ILE A O 1
ATOM 626 N N . ALA A 1 81 ? 4.455 -6.358 -3.445 1.00 92.50 81 ALA A N 1
ATOM 627 C CA . ALA A 1 81 ? 5.148 -7.383 -4.196 1.00 92.50 81 ALA A CA 1
ATOM 628 C C . ALA A 1 81 ? 5.503 -6.895 -5.597 1.00 92.50 81 ALA A C 1
ATOM 630 O O . ALA A 1 81 ? 4.710 -6.181 -6.211 1.00 92.50 81 ALA A O 1
ATOM 631 N N . ASP A 1 82 ? 6.671 -7.290 -6.105 1.00 91.12 82 ASP A N 1
ATOM 632 C CA . ASP A 1 82 ? 7.117 -6.971 -7.467 1.00 91.12 82 ASP A CA 1
ATOM 633 C C . ASP A 1 82 ? 7.211 -5.454 -7.752 1.00 91.12 82 ASP A C 1
ATOM 635 O O . ASP A 1 82 ? 6.817 -4.965 -8.815 1.00 91.12 82 ASP A O 1
ATOM 639 N N . VAL A 1 83 ? 7.713 -4.673 -6.786 1.00 88.56 83 VAL A N 1
ATOM 640 C CA . VAL A 1 83 ? 7.826 -3.207 -6.888 1.00 88.56 83 VAL A CA 1
ATOM 641 C C . VAL A 1 83 ? 9.262 -2.717 -6.671 1.00 88.56 83 VAL A C 1
ATOM 643 O O . VAL A 1 83 ? 9.975 -3.198 -5.793 1.00 88.56 83 VAL A O 1
ATOM 646 N N . PHE A 1 84 ? 9.669 -1.698 -7.434 1.00 86.69 84 PHE A N 1
ATOM 647 C CA . PHE A 1 84 ? 10.902 -0.936 -7.219 1.00 86.69 84 PHE A CA 1
ATOM 648 C C . PHE A 1 84 ? 10.601 0.401 -6.530 1.00 86.69 84 PHE A C 1
ATOM 650 O O . PHE A 1 84 ? 9.843 1.218 -7.044 1.00 86.69 84 PHE A O 1
ATOM 657 N N . MET A 1 85 ? 11.219 0.627 -5.372 1.00 85.88 85 MET A N 1
ATOM 658 C CA . MET A 1 85 ? 11.136 1.858 -4.584 1.00 85.88 85 MET A CA 1
ATOM 659 C C . MET A 1 85 ? 12.542 2.423 -4.371 1.00 85.88 85 MET A C 1
ATOM 661 O O . MET A 1 85 ? 13.206 2.095 -3.385 1.00 85.88 85 MET A O 1
ATOM 665 N N . ARG A 1 86 ? 13.028 3.251 -5.308 1.00 86.62 86 ARG A N 1
ATOM 666 C CA . ARG A 1 86 ? 14.332 3.939 -5.173 1.00 86.62 86 ARG A CA 1
ATOM 667 C C . ARG A 1 86 ? 14.234 5.265 -4.422 1.00 86.62 86 ARG A C 1
ATOM 669 O O . ARG A 1 86 ? 15.246 5.776 -3.951 1.00 86.62 86 ARG A O 1
ATOM 676 N N . ASP A 1 87 ? 13.033 5.825 -4.313 1.00 86.56 87 ASP A N 1
ATOM 677 C CA . ASP A 1 87 ? 12.772 6.996 -3.480 1.00 86.56 87 ASP A CA 1
ATOM 678 C C . ASP A 1 87 ? 13.074 6.669 -2.012 1.00 86.56 87 ASP A C 1
ATOM 680 O O . ASP A 1 87 ? 12.647 5.639 -1.493 1.00 86.56 87 ASP A O 1
ATOM 684 N N . LYS A 1 88 ? 13.835 7.546 -1.356 1.00 85.56 88 LYS A N 1
ATOM 685 C CA . LYS A 1 88 ? 14.370 7.367 -0.002 1.00 85.56 88 LYS A CA 1
ATOM 686 C C . LYS A 1 88 ? 13.324 7.572 1.093 1.00 85.56 88 LYS A C 1
ATOM 688 O O . LYS A 1 88 ? 13.565 7.176 2.227 1.00 85.56 88 LYS A O 1
ATOM 693 N N . GLU A 1 89 ? 12.186 8.179 0.764 1.00 84.50 89 GLU A N 1
ATOM 694 C CA . GLU A 1 89 ? 11.124 8.504 1.722 1.00 84.50 89 GLU A CA 1
ATOM 695 C C . GLU A 1 89 ? 9.800 7.778 1.413 1.00 84.50 89 GLU A C 1
ATOM 697 O O . GLU A 1 89 ? 8.787 8.049 2.063 1.00 84.50 89 GLU A O 1
ATOM 702 N N . ALA A 1 90 ? 9.795 6.825 0.472 1.00 86.06 90 ALA A N 1
ATOM 703 C CA . ALA A 1 90 ? 8.608 6.075 0.045 1.00 86.06 90 ALA A CA 1
ATOM 704 C C . ALA A 1 90 ? 7.868 5.392 1.210 1.00 86.06 90 ALA A C 1
ATOM 706 O O . ALA A 1 90 ? 6.640 5.322 1.222 1.00 86.06 90 ALA A O 1
ATOM 707 N N . LEU A 1 91 ? 8.605 4.912 2.218 1.00 89.38 91 LEU A N 1
ATOM 708 C CA . LEU A 1 91 ? 8.035 4.221 3.380 1.00 89.38 91 LEU A CA 1
ATOM 709 C C . LEU A 1 91 ? 7.749 5.134 4.581 1.00 89.38 91 LEU A C 1
ATOM 711 O O . LEU A 1 91 ? 7.241 4.659 5.598 1.00 89.38 91 LEU A O 1
ATOM 715 N N . LYS A 1 92 ? 8.025 6.442 4.498 1.00 88.88 92 LYS A N 1
ATOM 716 C CA . LYS A 1 92 ? 7.902 7.363 5.643 1.00 88.88 92 LYS A CA 1
ATOM 717 C C . LYS A 1 92 ? 6.493 7.393 6.243 1.00 88.88 92 LYS A C 1
ATOM 719 O O . LYS A 1 92 ? 6.340 7.464 7.461 1.00 88.88 92 LYS A O 1
ATOM 724 N N . ALA A 1 93 ? 5.463 7.306 5.402 1.00 89.94 93 ALA A N 1
ATOM 725 C CA . ALA A 1 93 ? 4.064 7.317 5.832 1.00 89.94 93 ALA A CA 1
ATOM 726 C C . ALA A 1 93 ? 3.693 6.127 6.739 1.00 89.94 93 ALA A C 1
ATOM 728 O O . ALA A 1 93 ? 2.781 6.235 7.562 1.00 89.94 93 ALA A O 1
ATOM 729 N N . LEU A 1 94 ? 4.439 5.015 6.667 1.00 89.38 94 LEU A N 1
ATOM 730 C CA . LEU A 1 94 ? 4.204 3.844 7.516 1.00 89.38 94 LEU A CA 1
ATOM 731 C C . LEU A 1 94 ? 4.451 4.124 8.999 1.00 89.38 94 LEU A C 1
ATOM 733 O O . LEU A 1 94 ? 3.847 3.462 9.838 1.00 89.38 94 LEU A O 1
ATOM 737 N N . ILE A 1 95 ? 5.245 5.146 9.337 1.00 87.50 95 ILE A N 1
ATOM 738 C CA . ILE A 1 95 ? 5.480 5.564 10.728 1.00 87.50 95 ILE A CA 1
ATOM 739 C C . ILE A 1 95 ? 4.165 5.975 11.416 1.00 87.50 95 ILE A C 1
ATOM 741 O O . ILE A 1 95 ? 4.012 5.797 12.624 1.00 87.50 95 ILE A O 1
ATOM 745 N N . GLN A 1 96 ? 3.188 6.489 10.660 1.00 89.00 96 GLN A N 1
ATOM 746 C CA . GLN A 1 96 ? 1.872 6.856 11.200 1.00 89.00 96 GLN A CA 1
ATOM 747 C C . GLN A 1 96 ? 0.937 5.648 11.362 1.00 89.00 96 GLN A C 1
ATOM 749 O O . GLN A 1 96 ? -0.037 5.710 12.112 1.00 89.00 96 GLN A O 1
ATOM 754 N N . CYS A 1 97 ? 1.232 4.527 10.702 1.00 90.81 97 CYS A N 1
ATOM 755 C CA . CYS A 1 97 ? 0.370 3.350 10.628 1.00 90.81 97 CYS A CA 1
ATOM 756 C C . CYS A 1 97 ? 0.576 2.403 11.819 1.00 90.81 97 CYS A C 1
ATOM 758 O O . CYS A 1 97 ? 0.974 1.249 11.663 1.00 90.81 97 CYS A O 1
ATOM 760 N N . LYS A 1 98 ? 0.270 2.887 13.027 1.00 89.94 98 LYS A N 1
ATOM 761 C CA . LYS A 1 98 ? 0.498 2.171 14.299 1.00 89.94 98 LYS A CA 1
ATOM 762 C C . LYS A 1 98 ? -0.268 0.849 14.441 1.00 89.94 98 LYS A C 1
ATOM 764 O O . LYS A 1 98 ? 0.103 0.021 15.263 1.00 89.94 98 LYS A O 1
ATOM 769 N N . ASN A 1 99 ? -1.320 0.647 13.648 1.00 93.69 99 ASN A N 1
ATOM 770 C CA . ASN A 1 99 ? -2.152 -0.558 13.690 1.00 93.69 99 ASN A CA 1
ATOM 771 C C . ASN A 1 99 ? -1.670 -1.674 12.750 1.00 93.69 99 ASN A C 1
ATOM 773 O O . ASN A 1 99 ? -2.266 -2.756 12.741 1.00 93.69 99 ASN A O 1
ATOM 777 N N . ILE A 1 100 ? -0.599 -1.444 11.977 1.00 94.12 100 ILE A N 1
ATOM 778 C CA . ILE A 1 100 ? -0.032 -2.474 11.107 1.00 94.12 100 ILE A CA 1
ATOM 779 C C . ILE A 1 100 ? 0.535 -3.606 11.968 1.00 94.12 100 ILE A C 1
ATOM 781 O O . ILE A 1 100 ? 1.486 -3.441 12.724 1.00 94.12 100 ILE A O 1
ATOM 785 N N . SER A 1 101 ? -0.044 -4.788 11.792 1.00 94.94 101 SER A N 1
ATOM 786 C CA . SER A 1 101 ? 0.399 -6.051 12.389 1.00 94.94 101 SER A CA 1
ATOM 787 C C . SER A 1 101 ? 1.129 -6.943 11.385 1.00 94.94 101 SER A C 1
ATOM 789 O O . SER A 1 101 ? 1.810 -7.889 11.766 1.00 94.94 101 SER A O 1
ATOM 791 N N . THR A 1 102 ? 0.985 -6.665 10.087 1.00 95.62 102 THR A N 1
ATOM 792 C CA . THR A 1 102 ? 1.644 -7.405 9.009 1.00 95.62 102 THR A CA 1
ATOM 793 C C . THR A 1 102 ? 2.172 -6.431 7.967 1.00 95.62 102 THR A C 1
ATOM 795 O O . THR A 1 102 ? 1.396 -5.729 7.319 1.00 95.62 102 THR A O 1
ATOM 798 N N . LEU A 1 103 ? 3.490 -6.422 7.792 1.00 93.88 103 LEU A N 1
ATOM 799 C CA . LEU A 1 103 ? 4.181 -5.714 6.722 1.00 93.88 103 LEU A CA 1
ATOM 800 C C . LEU A 1 103 ? 4.966 -6.747 5.914 1.00 93.88 103 LEU A C 1
ATOM 802 O O . LEU A 1 103 ? 5.859 -7.395 6.458 1.00 93.88 103 LEU A O 1
ATOM 806 N N . HIS A 1 104 ? 4.600 -6.934 4.649 1.00 94.81 104 HIS A N 1
ATOM 807 C CA . HIS A 1 104 ? 5.217 -7.928 3.774 1.00 94.81 104 HIS A CA 1
ATOM 808 C C . HIS A 1 104 ? 5.759 -7.260 2.511 1.00 94.81 104 HIS A C 1
ATOM 810 O O . HIS A 1 104 ? 5.036 -6.529 1.835 1.00 94.81 104 HIS A O 1
ATOM 816 N N . PHE A 1 105 ? 7.028 -7.530 2.209 1.00 92.44 105 PHE A N 1
ATOM 817 C CA . PHE A 1 105 ? 7.678 -7.133 0.970 1.00 92.44 105 PHE A CA 1
ATOM 818 C C . PHE A 1 105 ? 8.175 -8.389 0.259 1.00 92.44 105 PHE A C 1
ATOM 820 O O . PHE A 1 105 ? 9.018 -9.103 0.801 1.00 92.44 105 PHE A O 1
ATOM 827 N N . GLU A 1 106 ? 7.666 -8.647 -0.938 1.00 92.94 106 GLU A N 1
ATOM 828 C CA . GLU A 1 106 ? 8.025 -9.819 -1.738 1.00 92.94 106 GLU A CA 1
ATOM 829 C C . GLU A 1 106 ? 8.609 -9.377 -3.078 1.00 92.94 106 GLU A C 1
ATOM 831 O O . GLU A 1 106 ? 8.097 -8.455 -3.706 1.00 92.94 106 GLU A O 1
ATOM 836 N N . ASN A 1 107 ? 9.715 -9.992 -3.502 1.00 91.62 107 ASN A N 1
ATOM 837 C CA . ASN A 1 107 ? 10.365 -9.714 -4.791 1.00 91.62 107 ASN A CA 1
ATOM 838 C C . ASN A 1 107 ? 10.458 -8.209 -5.149 1.00 91.62 107 ASN A C 1
ATOM 840 O O . ASN A 1 107 ? 10.261 -7.800 -6.290 1.00 91.62 107 ASN A O 1
ATOM 844 N N . SER A 1 108 ? 10.686 -7.365 -4.139 1.00 89.75 108 SER A N 1
ATOM 845 C CA . SER A 1 108 ? 10.637 -5.910 -4.261 1.00 89.75 108 SER A CA 1
ATOM 846 C C . SER A 1 108 ? 11.999 -5.320 -3.942 1.00 89.75 108 SER A C 1
ATOM 848 O O . SER A 1 108 ? 12.656 -5.718 -2.979 1.00 89.75 108 SER A O 1
ATOM 850 N N . PHE A 1 109 ? 12.414 -4.339 -4.736 1.00 89.12 109 PHE A N 1
ATOM 851 C CA . PHE A 1 109 ? 13.599 -3.551 -4.441 1.00 89.12 109 PHE A CA 1
ATOM 852 C C . PHE A 1 109 ? 13.199 -2.338 -3.606 1.00 89.12 109 PHE A C 1
ATOM 854 O O . PHE A 1 109 ? 12.384 -1.527 -4.041 1.00 89.12 109 PHE A O 1
ATOM 861 N N . ILE A 1 110 ? 13.805 -2.179 -2.431 1.00 88.31 110 ILE A N 1
ATOM 862 C CA . ILE A 1 110 ? 13.579 -1.032 -1.547 1.00 88.31 110 ILE A CA 1
ATOM 863 C C . ILE A 1 110 ? 14.925 -0.389 -1.259 1.00 88.31 110 ILE A C 1
ATOM 865 O O . ILE A 1 110 ? 15.834 -1.060 -0.765 1.00 88.31 110 ILE A O 1
ATOM 869 N N . SER A 1 111 ? 15.052 0.906 -1.550 1.00 88.81 111 SER A N 1
ATOM 870 C CA . SER A 1 111 ? 16.289 1.631 -1.272 1.00 88.81 111 SER A CA 1
ATOM 871 C C . SER A 1 111 ? 16.602 1.579 0.227 1.00 88.81 111 SER A C 1
ATOM 873 O O . SER A 1 111 ? 15.712 1.913 1.022 1.00 88.81 111 SER A O 1
ATOM 875 N N . PRO A 1 112 ? 17.835 1.217 0.635 1.00 87.38 112 PRO A N 1
ATOM 876 C CA . PRO A 1 112 ? 18.217 1.107 2.042 1.00 87.38 112 PRO A CA 1
ATOM 877 C C . PRO A 1 112 ? 17.941 2.367 2.870 1.00 87.38 112 PRO A C 1
ATOM 879 O O . PRO A 1 112 ? 17.685 2.272 4.067 1.00 87.38 112 PRO A O 1
ATOM 882 N N . GLU A 1 113 ? 17.962 3.546 2.249 1.00 88.75 113 GLU A N 1
ATOM 883 C CA . GLU A 1 113 ? 17.700 4.831 2.900 1.00 88.75 113 GLU A CA 1
ATOM 884 C C . GLU A 1 113 ? 16.297 4.941 3.508 1.00 88.75 113 GLU A C 1
ATOM 886 O O . GLU A 1 113 ? 16.145 5.618 4.524 1.00 88.75 113 GLU A O 1
ATOM 891 N N . ASN A 1 114 ? 15.307 4.200 2.991 1.00 85.88 114 ASN A N 1
ATOM 892 C CA . ASN A 1 114 ? 13.973 4.124 3.606 1.00 85.88 114 ASN A CA 1
ATOM 893 C C . ASN A 1 114 ? 14.011 3.579 5.040 1.00 85.88 114 ASN A C 1
ATOM 895 O O . ASN A 1 114 ? 13.089 3.818 5.816 1.00 85.88 114 ASN A O 1
ATOM 899 N N . PHE A 1 115 ? 15.072 2.853 5.400 1.00 82.81 115 PHE A N 1
ATOM 900 C CA . PHE A 1 115 ? 15.271 2.281 6.729 1.00 82.81 115 PHE A CA 1
ATOM 901 C C . PHE A 1 115 ? 16.258 3.087 7.586 1.00 82.81 115 PHE A C 1
ATOM 903 O O . PHE A 1 115 ? 16.499 2.739 8.740 1.00 82.81 115 PHE A O 1
ATOM 910 N N . GLN A 1 116 ? 16.844 4.158 7.041 1.00 76.69 116 GLN A N 1
ATOM 911 C CA . GLN A 1 116 ? 17.855 4.972 7.724 1.00 76.69 116 GLN A CA 1
ATOM 912 C C . GLN A 1 116 ? 17.259 6.168 8.481 1.00 76.69 116 GLN A C 1
ATOM 914 O O . GLN A 1 116 ? 17.955 6.805 9.275 1.00 76.69 116 GLN A O 1
ATOM 919 N N . SER A 1 117 ? 15.977 6.480 8.280 1.00 57.16 117 SER A N 1
ATOM 920 C CA . SER A 1 117 ? 15.296 7.614 8.907 1.00 57.16 117 SER A CA 1
ATOM 921 C C . SER A 1 117 ? 15.042 7.379 10.410 1.00 57.16 117 SER A C 1
ATOM 923 O O . SER A 1 117 ? 14.000 6.899 10.836 1.00 57.16 117 SER A O 1
ATOM 925 N N . ASN A 1 118 ? 16.046 7.770 11.204 1.00 49.34 118 ASN A N 1
ATOM 926 C CA . ASN A 1 118 ? 16.096 7.990 12.656 1.00 49.34 118 ASN A CA 1
ATOM 927 C C . ASN A 1 118 ? 15.567 6.840 13.563 1.00 49.34 118 ASN A C 1
ATOM 929 O O . ASN A 1 118 ? 14.353 6.650 13.683 1.00 49.34 118 ASN A O 1
ATOM 933 N N . PRO A 1 119 ? 16.439 6.123 14.308 1.00 48.00 119 PRO A N 1
ATOM 934 C CA . PRO A 1 119 ? 16.068 4.967 15.142 1.00 48.00 119 PRO A CA 1
ATOM 935 C C . PRO A 1 119 ? 15.079 5.252 16.290 1.00 48.00 119 PRO A C 1
ATOM 937 O O . PRO A 1 119 ? 14.674 4.311 16.971 1.00 48.00 119 PRO A O 1
ATOM 940 N N . LEU A 1 120 ? 14.678 6.507 16.512 1.00 47.03 120 LEU A N 1
ATOM 941 C CA . LEU A 1 120 ? 13.664 6.899 17.497 1.00 47.03 120 LEU A CA 1
ATOM 942 C C . LEU A 1 120 ? 12.219 6.681 16.994 1.00 47.03 120 LEU A C 1
ATOM 944 O O . LEU A 1 120 ? 11.382 6.214 17.758 1.00 47.03 120 LEU A O 1
ATOM 948 N N . ASN A 1 121 ? 11.924 6.869 15.699 1.00 51.94 121 ASN A N 1
ATOM 949 C CA . ASN A 1 121 ? 10.541 6.784 15.181 1.00 51.94 121 ASN A CA 1
ATOM 950 C C . ASN A 1 121 ? 9.961 5.355 15.136 1.00 51.94 121 ASN A C 1
ATOM 952 O O . ASN A 1 121 ? 8.752 5.166 15.257 1.00 51.94 121 ASN A O 1
ATOM 956 N N . TRP A 1 122 ? 10.810 4.337 14.984 1.00 50.38 122 TRP A N 1
ATOM 957 C CA . TRP A 1 122 ? 10.384 2.928 14.973 1.00 50.38 122 TRP A CA 1
ATOM 958 C C . TRP A 1 122 ? 10.490 2.253 16.348 1.00 50.38 122 TRP A C 1
ATOM 960 O O . TRP A 1 122 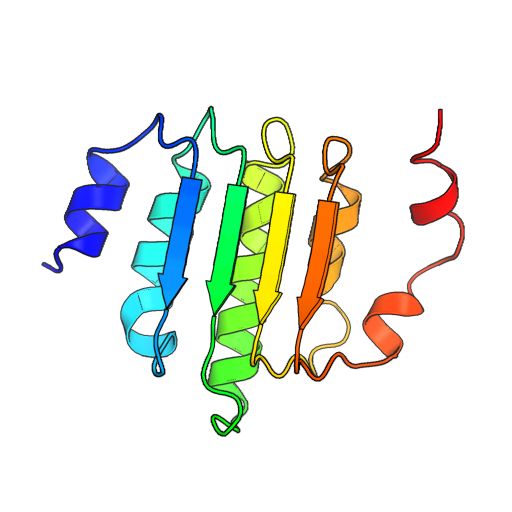? 9.978 1.150 16.538 1.00 50.38 122 TRP A O 1
ATOM 970 N N . LYS A 1 123 ? 11.170 2.890 17.310 1.00 42.75 123 LYS A N 1
ATOM 971 C CA . LYS A 1 123 ? 11.268 2.398 18.691 1.00 42.75 123 LYS A CA 1
ATOM 972 C C . LYS A 1 123 ? 10.131 2.921 19.572 1.00 42.75 123 LYS A C 1
ATOM 974 O O . LYS A 1 123 ? 9.648 2.156 20.398 1.00 42.75 123 LYS A O 1
ATOM 979 N N . ASP A 1 124 ? 9.639 4.138 19.328 1.00 43.94 124 ASP A N 1
ATOM 980 C CA . ASP A 1 124 ? 8.511 4.729 20.074 1.00 43.94 124 ASP A CA 1
ATOM 981 C C . ASP A 1 124 ? 7.119 4.226 19.638 1.00 43.94 124 ASP A C 1
ATOM 983 O O . ASP A 1 124 ? 6.107 4.577 20.237 1.00 43.94 124 ASP A O 1
ATOM 987 N N . SER A 1 125 ? 7.036 3.366 18.618 1.00 45.81 125 SER A N 1
ATOM 988 C CA . SER A 1 125 ? 5.798 2.673 18.219 1.00 45.81 125 SER A CA 1
ATOM 989 C C . SER A 1 125 ? 5.553 1.363 18.984 1.00 45.81 125 SER A C 1
ATOM 991 O O . SER A 1 125 ? 4.599 0.647 18.687 1.00 45.81 125 SER A O 1
ATOM 993 N N . ARG A 1 126 ? 6.383 1.054 19.991 1.00 41.78 126 ARG A N 1
ATOM 994 C CA . ARG A 1 126 ? 6.167 -0.040 20.949 1.00 41.78 126 ARG A CA 1
ATOM 995 C C . ARG A 1 126 ? 5.898 0.499 22.355 1.00 41.78 126 ARG A C 1
ATOM 997 O O . ARG A 1 126 ? 6.686 0.232 23.258 1.00 41.78 126 ARG A O 1
ATOM 1004 N N . LEU A 1 127 ? 4.806 1.236 22.533 1.00 37.16 127 LEU A N 1
ATOM 1005 C CA . LEU A 1 127 ? 4.156 1.442 23.832 1.00 37.16 127 LEU A CA 1
ATOM 1006 C C . LEU A 1 127 ? 2.640 1.434 23.643 1.00 37.16 127 LEU A C 1
ATOM 1008 O O . LEU A 1 127 ? 2.154 2.233 22.810 1.00 37.16 127 LEU A O 1
#

Secondary structure (DSSP, 8-state):
--HHHHHHHH-S--SEEEEE-S--TTTHHHHHHHHHT-SS--EEEEE--TT--SHHHHHHHHHHHHGGGGGTTT--EEEEES-EE--TTTTGGGGG-TT--EEEEES-EE-GGGGTS-TTTTTTT--

Organism: Funneliformis mosseae (NCBI:txid27381)

InterPro domains:
  IPR032675 Leucine-rich repeat domain superfamily [G3DSA:3.80.10.10] (1-123)

Sequence (127 aa):
MSVLENLSKLCKKLRTIQIRGDNFDAIQQSMISLIHNQNRLENLIIFGNGVAIGSNYDTTISNILSTVQDVAHSLKKLEIADVFMRDKEALKALIQCKNISTLHFENSFISPENFQSNPLNWKDSRL